Protein AF-A0A8J2HUP8-F1 (afdb_monomer_lite)

InterPro domains:
  IPR000742 EGF-like domain [PF00008] (63-87)
  IPR000742 EGF-like domain [PS50026] (59-96)
  IPR001791 Laminin G domain [PS50025] (1-51)
  IPR013320 Concanavalin A-like lectin/glucanase domain superfamily [SSF49899] (68-167)
  IPR050372 Neurexin-related cell adhesion and synaptic protein [PTHR15036] (16-167)

Foldseek 3Di:
DDDLVCLVVDPPVDPDSDDDDADDDPDDDPNDDDDCAPNDPDHDPSDDPDRCPVCPPDVDQDDDPQQAPQPWDWDRDPRHIFTHCQQGCADDRRRPHHDDDDDDPPDDDDDDDDDDPPPDDQPPDDDDHDDDDDPDQWDWDDKDQQPPDRWIWTWIFHDDPPDGDIDTDGPDPPSDPDDDD

Organism: Cotesia congregata (NCBI:txid51543)

Secondary structure (DSSP, 8-state):
---GGGGGGS-TT----S---S---S-EETTEE--TTTS-SS--TT--SS--SSTTT-S-SS--TTTSSTTPEEEE-SS-EEEE-TTSSEETTTT-EEPP-----SS-------PPTT-----SS---------S-SSEEEEEEE-SSSS-EEEEEEEEETTEEEEEEEE--S--------

Radius of gyration: 23.54 Å; chains: 1; bounding box: 60×49×50 Å

pLDDT: mean 76.74, std 15.62, range [26.94, 93.31]

Structure (mmCIF, N/CA/C/O backbone):
data_AF-A0A8J2HUP8-F1
#
_entry.id   AF-A0A8J2HUP8-F1
#
loop_
_atom_site.group_PDB
_atom_site.id
_atom_site.type_symbol
_atom_site.label_atom_id
_atom_site.label_alt_id
_atom_site.label_comp_id
_atom_site.label_asym_id
_atom_site.label_entity_id
_atom_site.label_seq_id
_atom_site.pdbx_PDB_ins_code
_atom_site.Cartn_x
_atom_site.Cartn_y
_atom_site.Cartn_z
_atom_site.occupancy
_atom_site.B_iso_or_equiv
_atom_site.auth_seq_id
_atom_site.auth_comp_id
_atom_site.auth_asym_id
_atom_site.auth_atom_id
_atom_site.pdbx_PDB_model_num
ATOM 1 N N . GLY A 1 1 ? -28.461 -0.159 7.296 1.00 68.31 1 GLY A N 1
ATOM 2 C CA . GLY A 1 1 ? -27.619 0.490 6.267 1.00 68.31 1 GLY A CA 1
ATOM 3 C C . GLY A 1 1 ? -28.301 0.399 4.916 1.00 68.31 1 GLY A C 1
ATOM 4 O O . GLY A 1 1 ? -29.333 -0.249 4.827 1.00 68.31 1 GLY A O 1
ATOM 5 N N . VAL A 1 2 ? -27.757 1.050 3.888 1.00 80.06 2 VAL A N 1
ATOM 6 C CA . VAL A 1 2 ? -28.256 0.931 2.507 1.00 80.06 2 VAL A CA 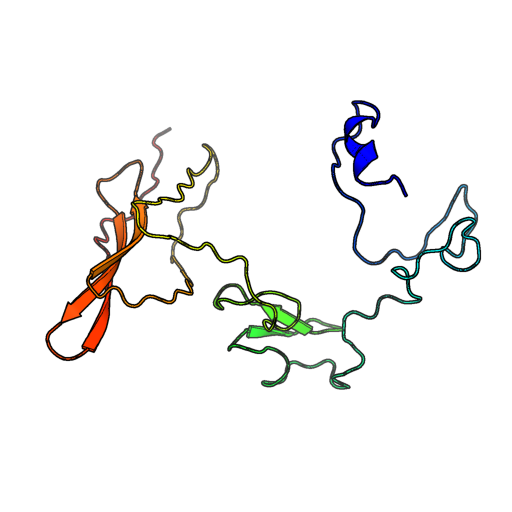1
ATOM 7 C C . VAL A 1 2 ? -27.500 -0.198 1.803 1.00 80.06 2 VAL A C 1
ATOM 9 O O . VAL A 1 2 ? -26.284 -0.301 1.955 1.00 80.06 2 VAL A O 1
ATOM 12 N N . GLU A 1 3 ? -28.215 -1.044 1.061 1.00 82.56 3 GLU A N 1
ATOM 13 C CA . GLU A 1 3 ? -27.630 -2.106 0.231 1.00 82.56 3 GLU A CA 1
ATOM 14 C C . GLU A 1 3 ? -26.683 -1.532 -0.830 1.00 82.56 3 GLU A C 1
ATOM 16 O O . GLU A 1 3 ? -26.939 -0.461 -1.389 1.00 82.56 3 GLU A O 1
ATOM 21 N N . LYS A 1 4 ? -25.610 -2.263 -1.165 1.00 82.75 4 LYS A N 1
ATOM 22 C CA . LYS A 1 4 ? -24.590 -1.788 -2.125 1.00 82.75 4 LYS A CA 1
ATOM 23 C C . LYS A 1 4 ? -25.183 -1.423 -3.489 1.00 82.75 4 LYS A C 1
ATOM 25 O O . LYS A 1 4 ? -24.747 -0.466 -4.124 1.00 82.75 4 LYS A O 1
ATOM 30 N N . THR A 1 5 ? -26.196 -2.165 -3.928 1.00 85.62 5 THR A N 1
ATOM 31 C CA . THR A 1 5 ? -26.908 -1.948 -5.197 1.00 85.62 5 THR A CA 1
ATOM 32 C C . THR A 1 5 ? -27.691 -0.634 -5.236 1.00 85.62 5 THR A C 1
ATOM 34 O O . THR A 1 5 ? -27.993 -0.135 -6.319 1.00 85.62 5 THR A O 1
ATOM 37 N N . SER A 1 6 ? -27.973 -0.037 -4.078 1.00 85.12 6 SER A N 1
ATOM 38 C CA . SER A 1 6 ? -28.778 1.179 -3.946 1.00 85.12 6 SER A CA 1
ATOM 39 C C . SER A 1 6 ? -27.944 2.453 -3.781 1.00 85.12 6 SER A C 1
ATOM 41 O O . SER A 1 6 ? -28.512 3.543 -3.748 1.00 85.12 6 SER A O 1
ATOM 43 N N . PHE A 1 7 ? -26.607 2.370 -3.730 1.00 85.75 7 PHE A N 1
ATOM 44 C CA . PHE A 1 7 ? -25.748 3.558 -3.597 1.00 85.75 7 PHE A CA 1
ATOM 45 C C . PHE A 1 7 ? -25.920 4.561 -4.747 1.00 85.75 7 PHE A C 1
ATOM 47 O O . PHE A 1 7 ? -25.889 5.766 -4.517 1.00 85.75 7 PHE A O 1
ATOM 54 N N . GLY A 1 8 ? -26.206 4.086 -5.964 1.00 83.62 8 GLY A N 1
ATOM 55 C CA . GLY A 1 8 ? -26.493 4.950 -7.116 1.00 83.62 8 GLY A CA 1
ATOM 56 C C . GLY A 1 8 ? -27.823 5.714 -7.034 1.00 83.62 8 GLY A C 1
ATOM 57 O O . GLY A 1 8 ? -28.070 6.589 -7.859 1.00 83.62 8 GLY A O 1
ATOM 58 N N . GLN A 1 9 ? -28.680 5.393 -6.060 1.00 89.06 9 GLN A N 1
ATOM 59 C CA . GLN A 1 9 ? -29.990 6.024 -5.848 1.00 89.06 9 GLN A CA 1
ATOM 60 C C . GLN A 1 9 ? -29.988 6.996 -4.660 1.00 89.06 9 GLN A C 1
ATOM 62 O O . GLN A 1 9 ? -31.026 7.570 -4.327 1.00 89.06 9 GLN A O 1
ATOM 67 N N . LEU A 1 10 ? -28.840 7.179 -4.000 1.00 88.19 10 LEU A N 1
ATOM 68 C CA . LEU A 1 10 ? -28.730 8.098 -2.876 1.00 88.19 10 LEU A CA 1
ATOM 69 C C . LEU A 1 10 ? -28.952 9.553 -3.333 1.00 88.19 10 LEU A C 1
ATOM 71 O O . LEU A 1 10 ? -28.570 9.926 -4.447 1.00 88.19 10 LEU A O 1
ATOM 75 N N . PRO A 1 11 ? -29.558 10.400 -2.480 1.00 91.56 11 PRO A N 1
ATOM 76 C CA . PRO A 1 11 ? -29.671 11.829 -2.737 1.00 91.56 11 PRO A CA 1
ATOM 77 C C . PRO A 1 11 ? -28.337 12.448 -3.168 1.00 91.56 11 PRO A C 1
ATOM 79 O O . PRO A 1 11 ? -27.316 12.230 -2.523 1.00 91.56 11 PRO A O 1
ATOM 82 N N . LYS A 1 12 ? -28.364 13.289 -4.210 1.00 87.94 12 LYS A N 1
ATOM 83 C CA . LYS A 1 12 ? -27.173 13.927 -4.812 1.00 87.94 12 LYS A CA 1
ATOM 84 C C . LYS A 1 12 ? -26.175 14.579 -3.836 1.00 87.94 12 LYS A C 1
ATOM 86 O O . LYS A 1 12 ? -24.994 14.579 -4.166 1.00 87.94 12 LYS A O 1
ATOM 91 N N . PRO A 1 13 ? -26.579 15.148 -2.680 1.00 92.81 13 PRO A N 1
ATOM 92 C CA . PRO A 1 13 ? -25.619 15.684 -1.712 1.00 92.81 13 PRO A CA 1
ATOM 93 C C . PRO A 1 13 ? -24.710 14.622 -1.070 1.00 92.81 13 PRO A C 1
ATOM 95 O O . PRO A 1 13 ? -23.680 14.968 -0.499 1.00 92.81 13 PRO A O 1
ATOM 98 N N . ILE A 1 14 ? -25.086 13.343 -1.126 1.00 88.69 14 ILE A N 1
ATOM 99 C CA . ILE A 1 14 ? -24.323 12.242 -0.540 1.00 88.69 14 ILE A CA 1
ATOM 100 C C . ILE A 1 14 ? -23.286 11.767 -1.557 1.00 88.69 14 ILE A C 1
ATOM 102 O O . ILE A 1 14 ? -23.620 11.227 -2.606 1.00 88.69 14 ILE A O 1
ATOM 106 N N . ILE A 1 15 ? -22.014 11.960 -1.216 1.00 89.25 15 ILE A N 1
ATOM 107 C CA . ILE A 1 15 ? -20.869 11.581 -2.057 1.00 89.25 15 ILE A CA 1
ATOM 108 C C . ILE A 1 15 ? -20.307 10.190 -1.739 1.00 89.25 15 ILE A C 1
ATOM 110 O O . ILE A 1 15 ? -19.531 9.651 -2.525 1.00 89.25 15 ILE A O 1
ATOM 114 N N . SER A 1 16 ? -20.666 9.607 -0.588 1.00 86.81 16 SER A N 1
ATOM 115 C CA . SER A 1 16 ? -20.152 8.292 -0.202 1.00 86.81 16 SER A CA 1
ATOM 116 C C . SER A 1 16 ? -20.752 7.197 -1.078 1.00 86.81 16 SER A C 1
ATOM 118 O O . SER A 1 16 ? -21.971 7.094 -1.203 1.00 86.81 16 SER A O 1
ATOM 120 N N . GLN A 1 17 ? -19.887 6.348 -1.635 1.00 86.50 17 GLN A N 1
ATOM 121 C CA . GLN A 1 17 ? -20.272 5.159 -2.405 1.00 86.50 17 GLN A CA 1
ATOM 122 C C . GLN A 1 17 ? -19.941 3.846 -1.681 1.00 86.50 17 GLN A C 1
ATOM 124 O O . GLN A 1 17 ? -19.909 2.778 -2.288 1.00 86.50 17 GLN A O 1
ATOM 129 N N . HIS A 1 18 ? -19.654 3.916 -0.383 1.00 85.25 18 HIS A N 1
ATOM 130 C CA . HIS A 1 18 ? -19.362 2.760 0.455 1.00 85.25 18 HIS A CA 1
ATOM 131 C C . HIS A 1 18 ? -19.947 2.943 1.859 1.00 85.25 18 HIS A C 1
ATOM 133 O O . HIS A 1 18 ? -20.208 4.060 2.314 1.00 85.25 18 HIS A O 1
ATOM 139 N N . GLY A 1 19 ? -20.184 1.818 2.539 1.00 84.56 19 GLY A N 1
ATOM 140 C CA . GLY A 1 19 ? -20.577 1.809 3.946 1.00 84.56 19 GLY A CA 1
ATOM 141 C C . GLY A 1 19 ? -19.406 2.161 4.865 1.00 84.56 19 GLY A C 1
ATOM 142 O O . GLY A 1 19 ? -18.247 2.082 4.466 1.00 84.56 19 GLY A O 1
ATOM 143 N N . PHE A 1 20 ? -19.717 2.536 6.103 1.00 87.19 20 PHE A N 1
ATOM 144 C CA . PHE A 1 20 ? -18.714 2.730 7.147 1.00 87.19 20 PHE A CA 1
ATOM 145 C C . PHE A 1 20 ? -18.166 1.378 7.621 1.00 87.19 20 PHE A C 1
ATOM 147 O O . PHE A 1 20 ? -18.938 0.449 7.858 1.00 87.19 20 PHE A O 1
ATOM 154 N N . GLN A 1 21 ? -16.848 1.292 7.788 1.00 87.25 21 GLN A N 1
ATOM 155 C CA . GLN A 1 21 ? -16.165 0.175 8.435 1.00 87.25 21 GLN A CA 1
ATOM 156 C C . GLN A 1 21 ? -15.209 0.749 9.479 1.00 87.25 21 GLN A C 1
ATOM 158 O O . GLN A 1 21 ? -14.328 1.540 9.148 1.00 87.25 21 GLN A O 1
ATOM 163 N N . GLY A 1 22 ? -15.401 0.362 10.734 1.00 84.56 22 GLY A N 1
ATOM 164 C CA . GLY A 1 22 ? -14.644 0.875 11.868 1.00 84.56 22 GLY A CA 1
ATOM 165 C C . GLY A 1 22 ? -15.457 0.775 13.151 1.00 84.56 22 GLY A C 1
ATOM 166 O O . GLY A 1 22 ? -16.502 0.126 13.185 1.00 84.56 22 GLY A O 1
ATOM 167 N N . CYS A 1 23 ? -14.992 1.451 14.194 1.00 87.25 23 CYS A N 1
ATOM 168 C CA . CYS A 1 23 ? -15.656 1.465 15.490 1.00 87.25 23 CYS A CA 1
ATOM 169 C C . CYS A 1 23 ? -16.406 2.776 15.715 1.00 87.25 23 CYS A C 1
ATOM 171 O O . CYS A 1 23 ? -15.902 3.857 15.408 1.00 87.25 23 CYS A O 1
ATOM 173 N N . LEU A 1 24 ? -17.597 2.674 16.300 1.00 89.25 24 LEU A N 1
ATOM 174 C CA . LEU A 1 24 ? -18.356 3.805 16.822 1.00 89.25 24 LEU A CA 1
ATOM 175 C C . LEU A 1 24 ? -18.431 3.674 18.344 1.00 89.25 24 LEU A C 1
ATOM 177 O O . LEU A 1 24 ? -18.583 2.574 18.869 1.00 89.25 24 LEU A O 1
ATOM 181 N N . ALA A 1 25 ? -18.327 4.797 19.045 1.00 89.44 25 ALA A N 1
ATOM 182 C CA . ALA A 1 25 ? -18.450 4.872 20.495 1.00 89.44 25 ALA A CA 1
ATOM 183 C C . ALA A 1 25 ? -19.215 6.141 20.879 1.00 89.44 25 ALA A C 1
ATOM 185 O O . ALA A 1 25 ? -19.270 7.088 20.093 1.00 89.44 25 ALA A O 1
ATOM 186 N N . SER A 1 26 ? -19.794 6.152 22.083 1.00 87.69 26 SER A N 1
ATOM 187 C CA . SER A 1 26 ? -20.532 7.303 22.629 1.00 87.69 26 SER A CA 1
ATOM 188 C C . SER A 1 26 ? -21.614 7.828 21.679 1.00 87.69 26 SER A C 1
ATOM 190 O O . SER A 1 26 ? -21.711 9.025 21.421 1.00 87.69 26 SER A O 1
ATOM 192 N N . PHE A 1 27 ? -22.393 6.912 21.100 1.00 88.31 27 PHE A N 1
ATOM 193 C CA . PHE A 1 27 ? -23.415 7.253 20.122 1.00 88.31 27 PHE A CA 1
ATOM 194 C C . PHE A 1 27 ? -24.693 7.736 20.815 1.00 88.31 27 PHE A C 1
ATOM 196 O O . PHE A 1 27 ? -25.280 7.027 21.635 1.00 88.31 27 PHE A O 1
ATOM 203 N N . GLU A 1 28 ? -25.124 8.946 20.463 1.00 93.06 28 GLU A N 1
ATOM 204 C CA . GLU A 1 28 ? -26.345 9.562 20.973 1.00 93.06 28 GLU A CA 1
ATOM 205 C C . GLU A 1 28 ? -27.254 9.977 19.815 1.00 93.06 28 GLU A C 1
ATOM 207 O O . GLU A 1 28 ? -26.830 10.644 18.868 1.00 93.06 28 GLU A O 1
ATOM 212 N N . LEU A 1 29 ? -28.532 9.616 19.911 1.00 91.44 29 LEU A N 1
ATOM 213 C CA . LEU A 1 29 ? -29.574 10.034 18.979 1.00 91.44 29 LEU A CA 1
ATOM 214 C C . LEU A 1 29 ? -30.590 10.884 19.728 1.00 91.44 29 LEU A C 1
ATOM 216 O O . LEU A 1 29 ? -31.253 10.417 20.648 1.00 91.44 29 LEU A O 1
ATOM 220 N N . SER A 1 30 ? -30.720 12.148 19.322 1.00 92.62 30 SER A N 1
ATOM 221 C CA . SER A 1 30 ? -31.632 13.113 19.959 1.00 92.62 30 SER A CA 1
ATOM 222 C C . SER A 1 30 ? -31.416 13.255 21.477 1.00 92.62 30 SER A C 1
ATOM 224 O O . SER A 1 30 ? -32.366 13.483 22.220 1.00 92.62 30 SER A O 1
ATOM 226 N N . GLY A 1 31 ? -30.168 13.111 21.938 1.00 92.94 31 GLY A N 1
ATOM 227 C CA . GLY A 1 31 ? -29.793 13.199 23.355 1.00 92.94 31 GLY A CA 1
ATOM 228 C C . GLY A 1 31 ? -30.033 11.925 24.171 1.00 92.94 31 GLY A C 1
ATOM 229 O O . GLY A 1 31 ? -29.850 11.943 25.385 1.00 92.94 31 GLY A O 1
ATOM 230 N N . GLN A 1 32 ? -30.437 10.824 23.534 1.00 93.31 32 GLN A N 1
ATOM 231 C CA . GLN A 1 32 ? -30.537 9.515 24.171 1.00 93.31 32 GLN A CA 1
ATOM 232 C C . GLN A 1 32 ? -29.357 8.634 23.752 1.00 93.31 32 GLN A C 1
ATOM 234 O O . GLN A 1 32 ? -29.052 8.525 22.563 1.00 93.31 32 GLN A O 1
ATOM 239 N N . SER A 1 33 ? -28.718 7.982 24.726 1.00 90.81 33 SER A N 1
ATOM 240 C CA . SER A 1 33 ? -27.737 6.929 24.453 1.00 90.81 33 SER A CA 1
ATOM 241 C C . SER A 1 33 ? -28.464 5.682 23.946 1.00 90.81 33 SER A C 1
ATOM 243 O O . SER A 1 33 ? -29.421 5.232 24.578 1.00 90.81 33 SER A O 1
ATOM 245 N N . VAL A 1 34 ? -28.033 5.175 22.790 1.00 90.12 34 VAL A N 1
ATOM 246 C CA . VAL A 1 34 ? -28.635 4.023 22.102 1.00 90.12 34 VAL A CA 1
ATOM 247 C C . VAL A 1 34 ? -27.585 2.927 21.977 1.00 90.12 34 VAL A C 1
ATOM 249 O O . VAL A 1 34 ? -26.448 3.199 21.577 1.00 90.12 34 VAL A O 1
ATOM 252 N N . ASP A 1 35 ? -27.964 1.691 22.282 1.00 88.25 35 ASP A N 1
ATOM 253 C CA . ASP A 1 35 ? -27.116 0.524 22.072 1.00 88.25 35 ASP A CA 1
ATOM 254 C C . ASP A 1 35 ? -27.298 0.022 20.633 1.00 88.25 35 ASP A C 1
ATOM 256 O O . ASP A 1 35 ? -28.325 -0.540 20.256 1.00 88.25 35 ASP A O 1
ATOM 260 N N . LEU A 1 36 ? -26.270 0.225 19.805 1.00 87.62 36 LEU A N 1
ATOM 261 C CA . LEU A 1 36 ? -26.290 -0.101 18.376 1.00 87.62 36 LEU A CA 1
ATOM 262 C C . LEU A 1 36 ? -26.478 -1.596 18.065 1.00 87.62 36 LEU A C 1
ATOM 264 O O . LEU A 1 36 ? -26.697 -1.935 16.900 1.00 87.62 36 LEU A O 1
ATOM 268 N N . ILE A 1 37 ? -26.363 -2.481 19.057 1.00 88.62 37 ILE A N 1
ATOM 269 C CA . ILE A 1 37 ? -26.494 -3.931 18.891 1.00 88.62 37 ILE A CA 1
ATOM 270 C C . ILE A 1 37 ? -27.852 -4.393 19.402 1.00 88.62 37 ILE A C 1
ATOM 272 O O . ILE A 1 37 ? -28.545 -5.128 18.698 1.00 88.62 37 ILE A O 1
ATOM 276 N N . THR A 1 38 ? -28.240 -3.966 20.604 1.00 89.62 38 THR A N 1
ATOM 277 C CA . THR A 1 38 ? -29.484 -4.440 21.228 1.00 89.62 38 THR A CA 1
ATOM 278 C C . THR A 1 38 ? -30.718 -3.673 20.756 1.00 89.62 38 THR A C 1
ATOM 280 O O . THR A 1 38 ? -31.771 -4.288 20.585 1.00 89.62 38 THR A O 1
ATOM 283 N N . ASP A 1 39 ? -30.589 -2.381 20.441 1.00 90.31 39 ASP A N 1
ATOM 284 C CA . ASP A 1 39 ? -31.707 -1.549 19.973 1.00 90.31 39 ASP A CA 1
ATOM 285 C C . ASP A 1 39 ? -31.910 -1.620 18.443 1.00 90.31 39 ASP A C 1
ATOM 287 O O . ASP A 1 39 ? -32.816 -0.993 17.883 1.00 90.31 39 ASP A O 1
ATOM 291 N N . ALA A 1 40 ? -31.071 -2.375 17.725 1.00 88.88 40 ALA A N 1
ATOM 292 C CA . ALA A 1 40 ? -31.141 -2.486 16.273 1.00 88.88 40 ALA A CA 1
ATOM 293 C C . ALA A 1 40 ? -32.355 -3.311 15.808 1.00 88.88 40 ALA A C 1
ATOM 295 O O . ALA A 1 40 ? -32.471 -4.502 16.081 1.00 88.88 40 ALA A O 1
ATOM 296 N N . ILE A 1 41 ? -33.219 -2.697 14.990 1.00 90.75 41 ILE A N 1
ATOM 297 C CA . ILE A 1 41 ? -34.368 -3.378 14.358 1.00 90.75 41 ILE A CA 1
ATOM 298 C C . ILE A 1 41 ? -33.905 -4.465 13.374 1.00 90.75 41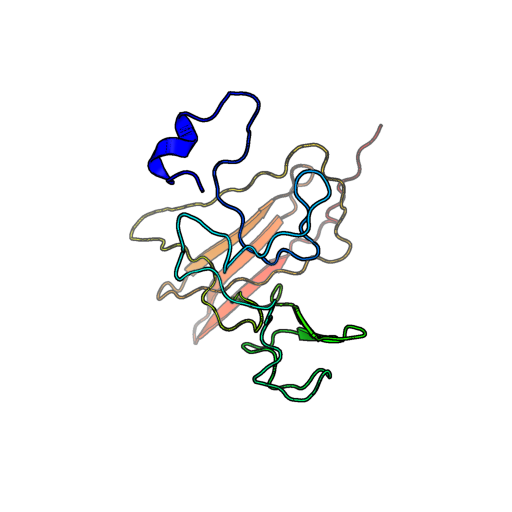 ILE A C 1
ATOM 300 O O . ILE A 1 41 ? -34.538 -5.510 13.241 1.00 90.75 41 ILE A O 1
ATOM 304 N N . VAL A 1 42 ? -32.804 -4.208 12.663 1.00 87.44 42 VAL A N 1
ATOM 305 C CA . VAL A 1 42 ? -32.173 -5.159 11.742 1.00 87.44 42 VAL A CA 1
ATOM 306 C C . VAL A 1 42 ? -30.741 -5.360 12.201 1.00 87.44 42 VAL A C 1
ATOM 308 O O . VAL A 1 42 ? -29.909 -4.461 12.069 1.00 87.44 42 VAL A O 1
ATOM 311 N N . THR A 1 43 ? -30.468 -6.538 12.749 1.00 84.81 43 THR A N 1
ATOM 312 C CA . THR A 1 43 ? -29.138 -6.918 13.218 1.00 84.81 43 THR A CA 1
ATOM 313 C C . THR A 1 43 ? -28.259 -7.366 12.052 1.00 84.81 43 THR A C 1
ATOM 315 O O . THR A 1 43 ? -28.737 -7.816 11.009 1.00 84.81 43 THR A O 1
ATOM 318 N N . SER A 1 44 ? -26.948 -7.219 12.216 1.00 83.31 44 SER A N 1
ATOM 319 C CA . SER A 1 44 ? -25.946 -7.669 11.252 1.00 83.31 44 SER A CA 1
ATOM 320 C C . SER A 1 44 ? -24.906 -8.495 11.986 1.00 83.31 44 SER A C 1
ATOM 322 O O . SER A 1 44 ? -24.393 -8.056 13.011 1.00 83.31 44 SER A O 1
ATOM 324 N N . SER A 1 45 ? -24.547 -9.655 11.439 1.00 84.50 45 SER A N 1
ATOM 325 C CA . SER A 1 45 ? -23.472 -10.495 11.983 1.00 84.50 45 SER A CA 1
ATOM 326 C C . SER A 1 45 ? -22.079 -9.875 11.832 1.00 84.50 45 SER A C 1
ATOM 328 O O . SER A 1 45 ? -21.110 -10.447 12.305 1.00 84.50 45 SER A O 1
ATOM 330 N N . LEU A 1 46 ? -21.965 -8.744 11.128 1.00 83.81 46 LEU A N 1
ATOM 331 C CA . LEU A 1 46 ? -20.716 -8.002 10.935 1.00 83.81 46 LEU A CA 1
ATOM 332 C C . LEU A 1 46 ? -20.510 -6.899 11.987 1.00 83.81 46 LEU A C 1
ATOM 334 O O . LEU A 1 46 ? -19.553 -6.136 11.880 1.00 83.81 46 LEU A O 1
ATOM 338 N N . VAL A 1 47 ? -21.431 -6.755 12.945 1.00 87.19 47 VAL A N 1
ATOM 339 C CA . VAL A 1 47 ? -21.346 -5.775 14.034 1.00 87.19 47 VAL A CA 1
ATOM 340 C C . VAL A 1 47 ? -21.156 -6.532 15.339 1.00 87.19 47 VAL A C 1
ATOM 342 O O . VAL A 1 47 ? -21.988 -7.358 15.706 1.00 87.19 47 VAL A O 1
ATOM 345 N N . GLU A 1 48 ? -20.072 -6.228 16.043 1.00 86.25 48 GLU A N 1
ATOM 346 C CA . GLU A 1 48 ? -19.712 -6.873 17.304 1.00 86.25 48 GLU A CA 1
ATOM 347 C C . GLU A 1 48 ? -19.564 -5.834 18.420 1.00 86.25 48 GLU A C 1
ATOM 349 O O . GLU A 1 48 ? -19.294 -4.657 18.172 1.00 86.25 48 GLU A O 1
ATOM 354 N N . THR A 1 49 ? -19.777 -6.264 19.667 1.00 85.00 49 THR A N 1
ATOM 355 C CA . THR A 1 49 ? -19.552 -5.420 20.845 1.00 85.00 49 THR A CA 1
ATOM 356 C C . THR A 1 49 ? -18.070 -5.115 20.990 1.00 85.00 49 THR A C 1
ATOM 358 O O . THR A 1 49 ? -17.255 -6.032 20.962 1.00 85.00 49 THR A O 1
ATOM 361 N N . GLY A 1 50 ? -17.740 -3.858 21.278 1.00 78.81 50 GLY A N 1
ATOM 362 C CA . GLY A 1 50 ? -16.367 -3.427 21.519 1.00 78.81 50 GLY A CA 1
ATOM 363 C C . GLY A 1 50 ? -15.620 -3.044 20.244 1.00 78.81 50 GLY A C 1
ATOM 364 O O . GLY A 1 50 ? -16.033 -3.331 19.127 1.00 78.81 50 GLY A O 1
ATOM 365 N N . CYS A 1 51 ? -14.500 -2.352 20.430 1.00 77.19 51 CYS A N 1
ATOM 366 C CA . CYS A 1 51 ? -13.554 -2.052 19.364 1.00 77.19 51 CYS A CA 1
ATOM 367 C C . CYS A 1 51 ? -12.302 -2.891 19.601 1.00 77.19 51 CYS A C 1
ATOM 369 O O . CYS A 1 51 ? -11.294 -2.401 20.109 1.00 77.19 51 CYS A O 1
ATOM 371 N N . PHE A 1 52 ? -12.406 -4.192 19.337 1.00 62.97 52 PHE A N 1
ATOM 372 C CA . PHE A 1 52 ? -11.278 -5.102 19.484 1.00 62.97 52 PHE A CA 1
ATOM 373 C C . PHE A 1 52 ? -10.383 -4.991 18.254 1.00 62.97 52 PHE A C 1
ATOM 375 O O . PHE A 1 52 ? -10.414 -5.818 17.347 1.00 62.97 52 PHE A O 1
ATOM 382 N N . GLU A 1 53 ? -9.562 -3.951 18.215 1.00 56.94 53 GLU A N 1
ATOM 383 C CA . GLU A 1 53 ? -8.436 -3.907 17.293 1.00 56.94 53 GLU A CA 1
ATOM 384 C C . GLU A 1 53 ? -7.348 -4.843 17.839 1.00 56.94 53 GLU A C 1
ATOM 386 O O . GLU A 1 53 ? -6.481 -4.412 18.583 1.00 56.94 53 GLU A O 1
ATOM 391 N N . TYR A 1 54 ? -7.449 -6.151 17.564 1.00 52.88 54 TYR A N 1
ATOM 392 C CA . TYR A 1 54 ? -6.392 -7.160 17.786 1.00 52.88 54 TYR A CA 1
ATOM 393 C C . TYR A 1 54 ? -5.704 -7.204 19.182 1.00 52.88 54 TYR A C 1
ATOM 395 O O . TYR A 1 54 ? -4.702 -7.900 19.345 1.00 52.88 54 TYR A O 1
ATOM 403 N N . ASP A 1 55 ? -6.250 -6.553 20.218 1.00 49.41 55 ASP A N 1
ATOM 404 C CA . ASP A 1 55 ? -5.657 -6.453 21.570 1.00 49.41 55 ASP A CA 1
ATOM 405 C C . ASP A 1 55 ? -5.735 -7.777 22.362 1.00 49.41 55 ASP A C 1
ATOM 407 O O . ASP A 1 55 ? -5.270 -7.894 23.492 1.00 49.41 55 ASP A O 1
ATOM 411 N N . SER A 1 56 ? -6.338 -8.819 21.784 1.00 45.78 56 SER A N 1
ATOM 412 C CA . SER A 1 56 ? -6.584 -10.089 22.478 1.00 45.78 56 SER A CA 1
ATOM 413 C C . SER A 1 56 ? -5.539 -11.175 22.216 1.00 45.78 56 SER A C 1
ATOM 415 O O . SER A 1 56 ? -5.563 -12.186 22.915 1.00 45.78 56 SER A O 1
ATOM 417 N N . LEU A 1 57 ? -4.616 -11.004 21.255 1.00 48.38 57 LEU A N 1
ATOM 418 C CA . LEU A 1 57 ? -3.606 -12.039 20.957 1.00 48.38 57 LEU A CA 1
ATOM 419 C C . LEU A 1 57 ? -2.202 -11.720 21.493 1.00 48.38 5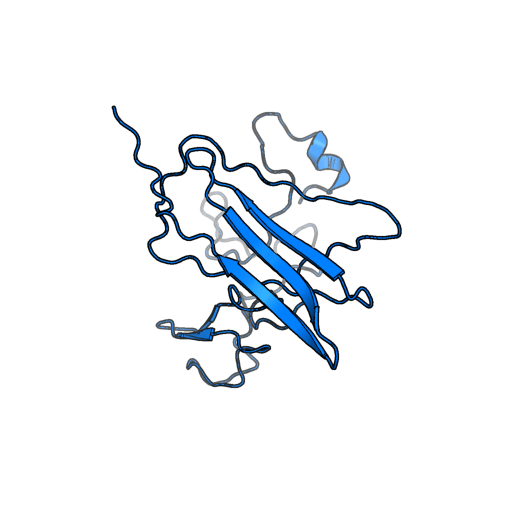7 LEU A C 1
ATOM 421 O O . LEU A 1 57 ? -1.405 -12.632 21.690 1.00 48.38 57 LEU A O 1
ATOM 425 N N . HIS A 1 58 ? -1.901 -10.456 21.796 1.00 50.38 58 HIS A N 1
ATOM 426 C CA . HIS A 1 58 ? -0.641 -10.057 22.420 1.00 50.38 58 HIS A CA 1
ATOM 427 C C . HIS A 1 58 ? -0.932 -9.285 23.705 1.00 50.38 58 HIS A C 1
ATOM 429 O O . HIS A 1 58 ? -1.056 -8.069 23.701 1.00 50.38 58 HIS A O 1
ATOM 435 N N . SER A 1 59 ? -0.958 -9.999 24.836 1.00 51.97 59 SER A N 1
ATOM 436 C CA . SER A 1 59 ? -1.076 -9.462 26.209 1.00 51.97 59 SER A CA 1
ATOM 437 C C . SER A 1 59 ? -0.000 -8.415 26.584 1.00 51.97 59 SER A C 1
ATOM 439 O O . SER A 1 59 ? 0.075 -7.964 27.730 1.00 51.97 59 SER A O 1
ATOM 441 N N . THR A 1 60 ? 0.861 -8.024 25.647 1.00 57.38 60 THR A N 1
ATOM 442 C CA . THR A 1 60 ? 1.854 -6.973 25.787 1.00 57.38 60 THR A CA 1
ATOM 443 C C . THR A 1 60 ? 1.444 -5.777 24.935 1.00 57.38 60 THR A C 1
ATOM 445 O O . THR A 1 60 ? 1.606 -5.794 23.719 1.00 57.38 60 THR A O 1
ATOM 448 N N . ARG A 1 61 ? 1.045 -4.673 25.579 1.00 66.56 61 ARG A N 1
ATOM 449 C CA . ARG A 1 61 ? 0.840 -3.348 24.947 1.00 66.56 61 ARG A CA 1
ATOM 450 C C . ARG A 1 61 ? 2.122 -2.732 24.357 1.00 66.56 61 ARG A C 1
ATOM 452 O O . ARG A 1 61 ? 2.195 -1.528 24.127 1.00 66.56 61 ARG A O 1
ATOM 459 N N . LYS A 1 62 ? 3.182 -3.527 24.196 1.00 79.00 62 LYS A N 1
ATOM 460 C CA . LYS A 1 62 ? 4.505 -3.098 23.757 1.00 79.00 62 LYS A CA 1
ATOM 461 C C . LYS A 1 62 ? 4.876 -3.774 22.454 1.00 79.00 62 LYS A C 1
ATOM 463 O O . LYS A 1 62 ? 4.602 -4.956 22.276 1.00 79.00 62 LYS A O 1
ATOM 468 N N . CYS A 1 63 ? 5.571 -3.038 21.598 1.00 84.38 63 CYS A N 1
ATOM 469 C CA . CYS A 1 63 ? 6.148 -3.598 20.390 1.00 84.38 63 CYS A CA 1
ATOM 470 C C . CYS A 1 63 ? 7.082 -4.773 20.694 1.00 84.38 63 CYS A C 1
ATOM 472 O O . CYS A 1 63 ? 8.021 -4.654 21.484 1.00 84.38 63 CYS A O 1
ATOM 474 N N . HIS A 1 64 ? 6.843 -5.883 20.005 1.00 82.06 64 HIS A N 1
ATOM 475 C CA . HIS A 1 64 ? 7.681 -7.070 19.993 1.00 82.06 64 HIS A CA 1
ATOM 476 C C . HIS A 1 64 ? 7.924 -7.493 18.542 1.00 82.06 64 HIS A C 1
ATOM 478 O O . HIS A 1 64 ? 7.161 -7.132 17.646 1.00 82.06 64 HIS A O 1
ATOM 484 N N . HIS A 1 65 ? 9.001 -8.238 18.300 1.00 76.88 65 HIS A N 1
ATOM 485 C CA . HIS A 1 65 ? 9.443 -8.579 16.946 1.00 76.88 65 HIS A CA 1
ATOM 486 C C . HIS A 1 65 ? 8.464 -9.487 16.181 1.00 76.88 65 HIS A C 1
ATOM 488 O O . HIS A 1 65 ? 8.515 -9.529 14.959 1.00 76.88 65 HIS A O 1
ATOM 494 N N . GLU A 1 66 ? 7.566 -10.176 16.885 1.00 80.12 66 GLU A N 1
ATOM 495 C CA . GLU A 1 66 ? 6.594 -11.120 16.312 1.00 80.12 66 GLU A CA 1
ATOM 496 C C . GLU A 1 66 ? 5.237 -10.477 15.982 1.00 80.12 66 GLU A C 1
ATOM 498 O O . GLU A 1 66 ? 4.393 -11.110 15.358 1.00 80.12 66 GLU A O 1
ATOM 503 N N . ILE A 1 67 ? 5.014 -9.217 16.380 1.00 86.06 67 ILE A N 1
ATOM 504 C CA . ILE A 1 67 ? 3.726 -8.534 16.185 1.00 86.06 67 ILE A CA 1
ATOM 505 C C . ILE A 1 67 ? 3.495 -8.179 14.710 1.00 86.06 67 ILE A C 1
ATOM 507 O O . ILE A 1 67 ? 2.389 -8.336 14.195 1.00 86.06 67 ILE A O 1
ATOM 511 N N . CYS A 1 68 ? 4.537 -7.697 14.029 1.00 89.31 68 CYS A N 1
ATOM 512 C CA . CYS A 1 68 ? 4.469 -7.310 12.625 1.00 89.31 68 CYS A CA 1
ATOM 513 C C . CYS A 1 68 ? 5.174 -8.360 11.766 1.00 89.31 68 CYS A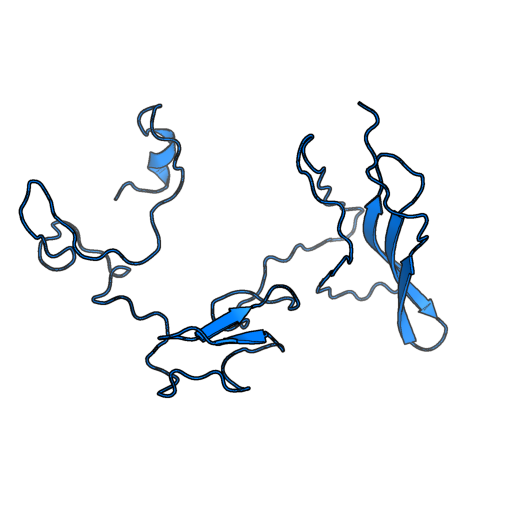 C 1
ATOM 515 O O . CYS A 1 68 ? 6.377 -8.587 11.896 1.00 89.31 68 CYS A O 1
ATOM 517 N N . SER A 1 69 ? 4.420 -8.985 10.868 1.00 91.38 69 SER A N 1
ATOM 518 C CA . SER A 1 69 ? 4.930 -9.970 9.916 1.00 91.38 69 SER A CA 1
ATOM 519 C C . SER A 1 69 ? 5.689 -9.300 8.768 1.00 91.38 69 SER A C 1
ATOM 521 O O . SER A 1 69 ? 5.710 -8.077 8.640 1.00 91.38 69 SER A O 1
ATOM 523 N N . ASN A 1 70 ? 6.351 -10.104 7.931 1.00 88.81 70 ASN A N 1
ATOM 524 C CA . ASN A 1 70 ? 6.985 -9.660 6.681 1.00 88.81 70 ASN A CA 1
ATOM 525 C C . ASN A 1 70 ? 7.936 -8.456 6.823 1.00 88.81 70 ASN A C 1
ATOM 527 O O . ASN A 1 70 ? 8.083 -7.653 5.905 1.00 88.81 70 ASN A O 1
ATOM 531 N N . ARG A 1 71 ? 8.620 -8.365 7.975 1.00 90.12 71 ARG A N 1
ATOM 532 C CA . ARG A 1 71 ? 9.538 -7.268 8.338 1.00 90.12 71 ARG A CA 1
ATOM 533 C C . ARG A 1 71 ? 8.858 -5.896 8.440 1.00 90.12 71 ARG A C 1
ATOM 535 O O . ARG A 1 71 ? 9.541 -4.876 8.353 1.00 90.12 71 ARG A O 1
ATOM 542 N N . GLY A 1 72 ? 7.544 -5.873 8.662 1.00 90.06 72 GLY A N 1
ATOM 543 C CA . GLY A 1 72 ? 6.813 -4.664 9.020 1.00 90.06 72 GLY A CA 1
ATOM 544 C C . GLY A 1 72 ? 7.383 -4.030 10.286 1.00 90.06 72 GLY A C 1
ATOM 545 O O . GLY A 1 72 ? 7.865 -4.716 11.196 1.00 90.06 72 GLY A O 1
ATOM 546 N N . ARG A 1 73 ? 7.358 -2.700 10.354 1.00 92.00 73 ARG A N 1
ATOM 547 C CA . ARG A 1 73 ? 7.925 -1.971 11.487 1.00 92.00 73 ARG A CA 1
ATOM 548 C C . ARG A 1 73 ? 6.867 -1.799 12.566 1.00 92.00 73 ARG A C 1
ATOM 550 O O . ARG A 1 73 ? 5.888 -1.090 12.368 1.00 92.00 73 ARG A O 1
ATOM 557 N N . CYS A 1 74 ? 7.105 -2.368 13.744 1.00 91.44 74 CYS A N 1
ATOM 558 C CA . CYS A 1 74 ? 6.260 -2.077 14.895 1.00 91.44 74 CYS A CA 1
ATOM 559 C C . CYS A 1 74 ? 6.528 -0.660 15.419 1.00 91.44 74 CYS A C 1
ATOM 561 O O . CYS A 1 74 ? 7.665 -0.298 15.740 1.00 91.44 74 CYS A O 1
ATOM 563 N N . ILE A 1 75 ? 5.470 0.139 15.518 1.00 90.69 75 ILE A N 1
ATOM 564 C CA . ILE A 1 75 ? 5.479 1.498 16.047 1.00 90.69 75 ILE A CA 1
ATOM 565 C C . ILE A 1 75 ? 4.724 1.509 17.373 1.00 90.69 75 ILE A C 1
ATOM 567 O O . ILE A 1 75 ? 3.521 1.258 17.431 1.00 90.69 75 ILE A O 1
ATOM 571 N N . GLN A 1 76 ? 5.434 1.857 18.445 1.00 88.31 76 GLN A N 1
ATOM 572 C CA . GLN A 1 76 ? 4.836 2.005 19.766 1.00 88.31 76 GLN A CA 1
ATOM 573 C C . GLN A 1 76 ? 3.933 3.248 19.820 1.00 88.31 76 GLN A C 1
ATOM 575 O O . GLN A 1 76 ? 4.360 4.353 19.467 1.00 88.31 76 GLN A O 1
ATOM 580 N N . ARG A 1 77 ? 2.707 3.083 20.321 1.00 84.31 77 ARG A N 1
ATOM 581 C CA . ARG A 1 77 ? 1.802 4.170 20.729 1.00 84.31 77 ARG A CA 1
ATOM 582 C C . ARG A 1 77 ? 1.647 4.174 22.259 1.00 84.31 77 ARG A C 1
ATOM 584 O O . ARG A 1 77 ? 2.055 3.203 22.896 1.00 84.31 77 ARG A O 1
ATOM 591 N N . PRO A 1 78 ? 1.114 5.252 22.865 1.00 76.75 78 PRO A N 1
ATOM 592 C CA . PRO A 1 78 ? 0.959 5.332 24.320 1.00 76.75 78 PRO A CA 1
ATOM 593 C C . PRO A 1 78 ? 0.166 4.162 24.920 1.00 76.75 78 PRO A C 1
ATOM 595 O O . PRO A 1 78 ? 0.613 3.583 25.905 1.00 76.75 78 PRO A O 1
ATOM 598 N N . ASP A 1 79 ? -0.925 3.757 24.262 1.00 73.31 79 ASP A N 1
ATOM 599 C CA . ASP A 1 79 ? -1.844 2.726 24.770 1.00 73.31 79 ASP A CA 1
ATOM 600 C C . ASP A 1 79 ? -1.969 1.495 23.854 1.00 73.31 79 ASP A C 1
ATOM 602 O O . ASP A 1 79 ? -2.737 0.584 24.144 1.00 73.31 79 ASP A O 1
ATOM 606 N N . THR A 1 80 ? -1.220 1.450 22.748 1.00 75.25 80 THR A N 1
ATOM 607 C CA . THR A 1 80 ? -1.304 0.381 21.738 1.00 75.25 80 THR A CA 1
ATOM 608 C C . THR A 1 80 ? -0.010 0.279 20.916 1.00 75.25 80 THR A C 1
ATOM 610 O O . THR A 1 80 ? 0.972 0.984 21.171 1.00 75.25 80 THR A O 1
ATOM 613 N N . PHE A 1 81 ? 0.007 -0.579 19.905 1.00 82.94 81 PHE A N 1
ATOM 614 C CA . PHE A 1 81 ? 1.012 -0.621 18.852 1.00 82.94 81 PHE A CA 1
ATOM 615 C C . PHE A 1 81 ? 0.338 -0.502 17.482 1.00 82.94 81 PHE A C 1
ATOM 617 O O . PHE A 1 81 ? -0.869 -0.662 17.344 1.00 82.94 81 PHE A O 1
ATOM 624 N N . MET A 1 82 ? 1.131 -0.224 16.455 1.00 86.88 82 MET A N 1
ATOM 625 C CA . MET A 1 82 ? 0.681 -0.260 15.067 1.00 86.88 82 MET A CA 1
ATOM 626 C C . MET A 1 82 ? 1.812 -0.792 14.196 1.00 86.88 82 MET A C 1
ATOM 628 O O . MET A 1 82 ? 2.974 -0.469 14.449 1.00 86.88 82 MET A O 1
ATOM 632 N N . CYS A 1 83 ? 1.491 -1.581 13.176 1.00 88.25 83 CYS A N 1
ATOM 633 C CA . CYS A 1 83 ? 2.473 -1.993 12.183 1.00 88.25 83 CYS A CA 1
ATOM 634 C C . CYS A 1 83 ? 2.481 -1.020 11.004 1.00 88.25 83 CYS A C 1
ATOM 636 O O . CYS A 1 83 ? 1.448 -0.740 10.404 1.00 88.25 83 CYS A O 1
ATOM 638 N N . ASP A 1 84 ? 3.663 -0.508 10.684 1.00 89.06 84 ASP A N 1
ATOM 639 C CA . ASP A 1 84 ? 3.945 0.192 9.437 1.00 89.06 84 ASP A CA 1
ATOM 640 C C . ASP A 1 84 ? 4.392 -0.841 8.394 1.00 89.06 84 ASP A C 1
ATOM 642 O O . ASP A 1 84 ? 5.434 -1.494 8.540 1.00 89.06 84 ASP A O 1
ATOM 646 N N . CYS A 1 85 ? 3.540 -1.014 7.382 1.00 87.50 85 CYS A N 1
ATOM 647 C CA . CYS A 1 85 ? 3.703 -1.984 6.306 1.00 87.50 85 CYS A CA 1
ATOM 648 C C . CYS A 1 85 ? 4.205 -1.344 5.001 1.00 87.50 85 CYS A C 1
ATOM 650 O O . CYS A 1 85 ? 4.325 -2.065 4.012 1.00 87.50 85 CYS A O 1
ATOM 652 N N . ASP A 1 86 ? 4.518 -0.040 4.973 1.00 85.94 86 ASP A N 1
ATOM 653 C CA . ASP A 1 86 ? 4.796 0.712 3.734 1.00 85.94 86 ASP A CA 1
ATOM 654 C C . ASP A 1 86 ? 6.022 0.176 2.980 1.00 85.94 86 ASP A C 1
ATOM 656 O O . ASP A 1 86 ? 6.062 0.160 1.752 1.00 85.94 86 ASP A O 1
ATOM 660 N N . MET A 1 87 ? 7.020 -0.313 3.721 1.00 87.94 87 MET A N 1
ATOM 661 C CA . MET A 1 87 ? 8.221 -0.948 3.162 1.00 87.94 87 MET A CA 1
ATOM 662 C C . MET A 1 87 ? 8.106 -2.474 3.058 1.00 87.94 87 MET A C 1
ATOM 664 O O . MET A 1 87 ? 9.112 -3.177 2.935 1.00 87.94 87 MET A O 1
ATOM 668 N N . THR A 1 88 ? 6.880 -2.991 3.107 1.00 84.44 88 THR A N 1
ATOM 669 C CA . THR A 1 88 ? 6.552 -4.398 2.876 1.00 84.44 88 THR A CA 1
ATOM 670 C C . THR A 1 88 ? 5.694 -4.525 1.620 1.00 84.44 88 THR A C 1
ATOM 672 O O . THR A 1 88 ? 5.123 -3.560 1.126 1.00 84.44 88 THR A O 1
ATOM 675 N N . THR A 1 89 ? 5.577 -5.739 1.098 1.00 85.94 89 THR A N 1
ATOM 676 C CA . THR A 1 89 ? 4.683 -6.050 -0.029 1.00 85.94 89 THR A CA 1
ATOM 677 C C . THR A 1 89 ? 3.341 -6.608 0.455 1.00 85.94 89 THR A C 1
ATOM 679 O O . THR A 1 89 ? 2.658 -7.315 -0.283 1.00 85.94 89 THR A O 1
ATOM 682 N N . PHE A 1 90 ? 2.998 -6.340 1.716 1.00 85.88 90 PHE A N 1
ATOM 683 C CA . PHE A 1 90 ? 1.831 -6.849 2.428 1.00 85.88 90 PHE A CA 1
ATOM 684 C C . PHE A 1 90 ? 1.059 -5.686 3.050 1.00 85.88 90 PHE A C 1
ATOM 686 O O . PHE A 1 90 ? 1.554 -4.564 3.151 1.00 85.88 90 PHE A O 1
ATOM 693 N N . ARG A 1 91 ? -0.174 -5.952 3.470 1.00 85.44 91 ARG A N 1
ATOM 694 C CA . ARG A 1 91 ? -1.045 -4.967 4.117 1.00 85.44 91 ARG A CA 1
ATOM 695 C C . ARG A 1 91 ? -1.697 -5.553 5.367 1.00 85.44 91 ARG A C 1
ATOM 697 O O . ARG A 1 91 ? -1.357 -6.646 5.822 1.00 85.44 91 ARG A O 1
ATOM 704 N N . GLY A 1 92 ? -2.649 -4.801 5.905 1.00 84.69 92 GLY A N 1
ATOM 705 C CA . GLY A 1 92 ? -3.399 -5.183 7.092 1.00 84.69 92 GLY A CA 1
ATOM 706 C C . GLY A 1 92 ? -2.704 -4.756 8.386 1.00 84.69 92 GLY A C 1
ATOM 707 O O . GLY A 1 92 ? -1.588 -4.237 8.356 1.00 84.69 92 GLY A O 1
ATOM 708 N N . PRO A 1 93 ? -3.358 -4.971 9.536 1.00 85.94 93 PRO A N 1
ATOM 709 C CA . PRO A 1 93 ? -2.910 -4.453 10.831 1.00 85.94 93 PRO A CA 1
ATOM 710 C C . PRO A 1 93 ? -1.579 -5.048 11.317 1.00 85.94 93 PRO A C 1
ATOM 712 O O . PRO A 1 93 ? -0.905 -4.438 12.142 1.00 85.94 93 PRO A O 1
ATOM 715 N N . THR A 1 94 ? -1.189 -6.219 10.804 1.00 89.06 94 THR A N 1
ATOM 716 C CA . THR A 1 94 ? 0.039 -6.947 11.175 1.00 89.06 94 THR A CA 1
ATOM 717 C C . THR A 1 94 ? 0.951 -7.250 9.981 1.00 89.06 94 THR A C 1
ATOM 719 O O . THR A 1 94 ? 1.872 -8.057 10.099 1.00 89.06 94 THR A O 1
ATOM 722 N N . CYS A 1 95 ? 0.722 -6.608 8.829 1.00 87.25 95 CYS A N 1
ATOM 723 C CA . CYS A 1 95 ? 1.469 -6.822 7.580 1.00 87.25 95 CYS A CA 1
ATOM 724 C C . CYS A 1 95 ? 1.486 -8.283 7.096 1.00 87.25 95 CYS A C 1
ATOM 726 O O . CYS A 1 95 ? 2.501 -8.755 6.584 1.00 87.25 95 CYS A O 1
ATOM 728 N N . ASN A 1 96 ? 0.390 -9.019 7.289 1.00 91.44 96 ASN A N 1
ATOM 729 C CA . ASN A 1 96 ? 0.275 -10.420 6.874 1.00 91.44 96 ASN A CA 1
ATOM 730 C C . ASN A 1 96 ? -0.760 -10.644 5.763 1.00 91.44 96 ASN A C 1
ATOM 732 O O . ASN A 1 96 ? -0.785 -11.711 5.157 1.00 91.44 96 ASN A O 1
ATOM 736 N N . ASP A 1 97 ? -1.589 -9.643 5.472 1.00 87.88 97 ASP A N 1
ATOM 737 C CA . ASP A 1 97 ? -2.600 -9.755 4.431 1.00 87.88 97 ASP A CA 1
ATOM 738 C C . ASP A 1 97 ? -1.969 -9.478 3.065 1.00 87.88 97 ASP A C 1
ATOM 740 O O . ASP A 1 97 ? -1.134 -8.580 2.911 1.00 87.88 97 ASP A O 1
ATOM 744 N N . GLU A 1 98 ? -2.409 -10.210 2.046 1.00 80.75 98 GLU A N 1
ATOM 745 C CA . GLU A 1 98 ? -1.967 -9.995 0.670 1.00 80.75 98 GLU A CA 1
ATOM 746 C C . GLU A 1 98 ? -2.327 -8.579 0.200 1.00 80.75 98 GLU A C 1
ATOM 748 O O . GLU A 1 98 ? -3.486 -8.143 0.275 1.00 80.75 98 GLU A O 1
ATOM 753 N N . ALA A 1 99 ? -1.322 -7.841 -0.281 1.00 79.88 99 ALA A N 1
ATOM 754 C CA . ALA A 1 99 ? -1.521 -6.538 -0.903 1.00 79.88 99 ALA A CA 1
ATOM 755 C C . ALA A 1 99 ? -2.258 -6.665 -2.247 1.00 79.88 99 ALA A C 1
ATOM 757 O O . ALA A 1 99 ? -2.398 -7.750 -2.809 1.00 79.88 99 ALA A O 1
ATOM 758 N N . ILE A 1 100 ? -2.742 -5.538 -2.774 1.00 82.31 100 ILE A N 1
ATOM 759 C CA . ILE A 1 100 ? -3.338 -5.509 -4.113 1.00 82.31 100 ILE A CA 1
ATOM 760 C C . ILE A 1 100 ? -2.249 -5.875 -5.126 1.00 82.31 100 ILE A C 1
ATOM 762 O O . ILE A 1 100 ? -1.236 -5.185 -5.220 1.00 82.31 100 ILE A O 1
ATOM 766 N N . ALA A 1 101 ? -2.479 -6.942 -5.888 1.00 83.12 101 ALA A N 1
ATOM 767 C CA . ALA A 1 101 ? -1.579 -7.414 -6.930 1.00 83.12 101 ALA A CA 1
ATOM 768 C C . ALA A 1 101 ? -2.240 -7.297 -8.309 1.00 83.12 101 ALA A C 1
ATOM 770 O O . ALA A 1 101 ? -3.455 -7.444 -8.446 1.00 83.12 101 ALA A O 1
ATOM 771 N N . TYR A 1 102 ? -1.420 -7.052 -9.330 1.00 85.44 102 TYR A N 1
ATOM 772 C CA . TYR A 1 102 ? -1.834 -7.039 -10.730 1.00 85.44 102 TYR A CA 1
ATOM 773 C C . TYR A 1 102 ? -1.109 -8.147 -11.483 1.00 85.44 102 TYR A C 1
ATOM 775 O O . TYR A 1 102 ? 0.099 -8.325 -11.327 1.00 85.44 102 TYR A O 1
ATOM 783 N N . GLU A 1 103 ? -1.847 -8.870 -12.319 1.00 87.94 103 GLU A N 1
ATOM 784 C CA . GLU A 1 103 ? -1.289 -9.886 -13.202 1.00 87.94 103 GLU A CA 1
ATOM 785 C C . GLU A 1 103 ? -1.116 -9.312 -14.611 1.00 87.94 103 GLU A C 1
ATOM 787 O O . GLU A 1 103 ? -2.069 -8.837 -15.233 1.00 87.94 103 GLU A O 1
ATOM 792 N N . PHE A 1 104 ? 0.111 -9.377 -15.123 1.00 85.94 104 PHE A N 1
ATOM 793 C CA . PHE A 1 104 ? 0.434 -9.030 -16.502 1.00 85.94 104 PHE A CA 1
ATOM 794 C C . PHE A 1 104 ? 0.572 -10.327 -17.303 1.00 85.94 104 PHE A C 1
ATOM 796 O O . PHE A 1 104 ? 1.578 -11.027 -1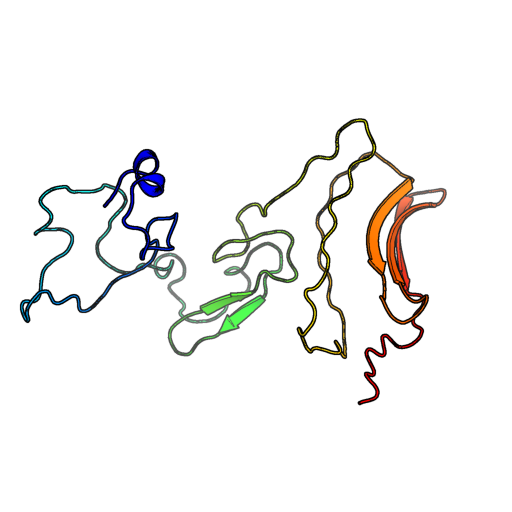7.206 1.00 85.94 104 PHE A O 1
ATOM 803 N N . SER A 1 105 ? -0.471 -10.666 -18.060 1.00 82.12 105 SER A N 1
ATOM 804 C CA . SER A 1 105 ? -0.503 -11.850 -18.925 1.00 82.12 105 SER A CA 1
ATOM 805 C C . SER A 1 105 ? 0.292 -11.629 -20.223 1.00 82.12 105 SER A C 1
ATOM 807 O O . SER A 1 105 ? 1.007 -10.638 -20.374 1.00 82.12 105 SER A O 1
ATOM 809 N N . SER A 1 106 ? 0.205 -12.562 -21.177 1.00 72.50 106 SER A N 1
ATOM 810 C CA . SER A 1 106 ? 0.927 -12.491 -22.452 1.00 72.50 106 SER A CA 1
ATOM 811 C C . SER A 1 106 ? 0.516 -11.255 -23.271 1.00 72.50 106 SER A C 1
ATOM 813 O O . SER A 1 106 ? -0.462 -11.284 -24.018 1.00 72.50 106 SER A O 1
ATOM 815 N N . GLY A 1 107 ? 1.268 -10.165 -23.123 1.00 71.44 107 GLY A N 1
ATOM 816 C CA . GLY A 1 107 ? 1.035 -8.878 -23.772 1.00 71.44 107 GLY A CA 1
ATOM 817 C C . GLY A 1 107 ? 1.804 -7.749 -23.081 1.00 71.44 107 GLY A C 1
ATOM 818 O O . GLY A 1 107 ? 2.389 -7.936 -22.019 1.00 71.44 107 GLY A O 1
ATOM 819 N N . LYS A 1 108 ? 1.817 -6.556 -23.685 1.00 70.19 108 LYS A N 1
ATOM 820 C CA . LYS A 1 108 ? 2.308 -5.346 -23.009 1.00 70.19 108 LYS A CA 1
ATOM 821 C C . LYS A 1 108 ? 1.172 -4.778 -22.163 1.00 70.19 108 LYS A C 1
ATOM 823 O O . LYS A 1 108 ? 0.161 -4.361 -22.722 1.00 70.19 108 LYS A O 1
ATOM 828 N N . GLY A 1 109 ? 1.339 -4.749 -20.846 1.00 81.56 109 GLY A N 1
ATOM 829 C CA . GLY A 1 109 ? 0.459 -4.019 -19.937 1.00 81.56 109 GLY A CA 1
ATOM 830 C C . GLY A 1 109 ? 1.258 -2.955 -19.198 1.00 81.56 109 GLY A C 1
ATOM 831 O O . GLY A 1 109 ? 2.396 -3.197 -18.810 1.00 81.56 109 GLY A O 1
ATOM 832 N N . ILE A 1 110 ? 0.678 -1.769 -19.040 1.00 88.00 110 ILE A N 1
ATOM 833 C CA . ILE A 1 110 ? 1.288 -0.653 -18.315 1.00 88.00 110 ILE A CA 1
ATOM 834 C C . ILE A 1 110 ? 0.224 -0.082 -17.388 1.00 88.00 110 ILE A C 1
ATOM 836 O O . ILE A 1 110 ? -0.890 0.207 -17.822 1.00 88.00 110 ILE A O 1
ATOM 840 N N . ILE A 1 111 ? 0.586 0.101 -16.122 1.00 88.81 111 ILE A N 1
ATOM 841 C CA . ILE A 1 111 ? -0.188 0.895 -15.171 1.00 88.81 111 ILE A CA 1
ATOM 842 C C . ILE A 1 111 ? 0.528 2.237 -15.047 1.00 88.81 111 ILE A C 1
ATOM 844 O O . ILE A 1 111 ? 1.685 2.286 -14.640 1.00 88.81 111 ILE A O 1
ATOM 848 N N . SER A 1 112 ? -0.145 3.321 -15.427 1.00 88.94 112 SER A N 1
ATOM 849 C CA . SER A 1 112 ? 0.415 4.674 -15.387 1.00 88.94 112 SER A CA 1
ATOM 850 C C . SER A 1 112 ? -0.281 5.518 -14.327 1.00 88.94 112 SER A C 1
ATOM 852 O O . SER A 1 112 ? -1.510 5.612 -14.325 1.00 88.94 112 SER A O 1
ATOM 854 N N . TYR A 1 113 ? 0.500 6.192 -13.488 1.00 84.81 113 TYR A N 1
ATOM 855 C CA . TYR A 1 113 ? 0.005 7.183 -12.538 1.00 84.81 113 TYR A CA 1
ATOM 856 C C . TYR A 1 113 ? 0.666 8.535 -12.809 1.00 84.81 113 TYR A C 1
ATOM 858 O O . TYR A 1 113 ? 1.888 8.629 -12.886 1.00 84.81 113 TYR A O 1
ATOM 866 N N . ILE A 1 114 ? -0.149 9.580 -12.958 1.00 84.38 114 ILE A N 1
ATOM 867 C CA . ILE A 1 114 ? 0.312 10.952 -13.185 1.00 84.38 114 ILE A CA 1
ATOM 868 C C . ILE A 1 114 ? -0.012 11.758 -11.933 1.00 84.38 114 ILE A C 1
ATOM 870 O O . ILE A 1 114 ? -1.177 11.877 -11.549 1.00 84.38 114 ILE A O 1
ATOM 874 N N . LEU A 1 115 ? 1.019 12.319 -11.301 1.00 79.12 115 LEU A N 1
ATOM 875 C CA . LEU A 1 115 ? 0.852 13.172 -10.130 1.00 79.12 115 LEU A CA 1
ATOM 876 C C . LEU A 1 115 ? 0.035 14.426 -10.496 1.00 79.12 115 LEU A C 1
ATOM 878 O O . LEU A 1 115 ? 0.399 15.128 -11.444 1.00 79.12 115 LEU A O 1
ATOM 882 N N . PRO A 1 116 ? -1.045 14.748 -9.757 1.00 77.38 116 PRO A N 1
ATOM 883 C CA . PRO A 1 116 ? -1.821 15.952 -10.018 1.00 77.38 116 PRO A CA 1
ATOM 884 C C . PRO A 1 116 ? -0.995 17.220 -9.774 1.00 77.38 116 PRO A C 1
ATOM 886 O O . PRO A 1 116 ? -0.207 17.308 -8.826 1.00 77.38 116 PRO A O 1
ATOM 889 N N . ASN A 1 117 ? -1.229 18.241 -10.601 1.00 67.88 117 ASN A N 1
ATOM 890 C CA . ASN A 1 117 ? -0.606 19.553 -10.451 1.00 67.88 117 ASN A CA 1
ATOM 891 C C . ASN A 1 117 ? -0.915 20.139 -9.061 1.00 67.88 117 ASN A C 1
ATOM 893 O O . ASN A 1 117 ? -2.077 20.275 -8.688 1.00 67.88 117 ASN A O 1
ATOM 897 N N . GLY A 1 118 ? 0.122 20.519 -8.309 1.00 57.34 118 GLY A N 1
ATOM 898 C CA . GLY A 1 118 ? -0.018 21.180 -7.005 1.00 57.34 118 GLY A CA 1
ATOM 899 C C . GLY A 1 118 ? 0.313 20.321 -5.781 1.00 57.34 118 GLY A C 1
ATOM 900 O O . GLY A 1 118 ? 0.389 20.876 -4.683 1.00 57.34 118 GLY A O 1
ATOM 901 N N . HIS A 1 119 ? 0.590 19.021 -5.935 1.00 54.34 119 HIS A N 1
ATOM 902 C CA . HIS A 1 119 ? 1.167 18.224 -4.848 1.00 54.34 119 HIS A CA 1
ATOM 903 C C . HIS A 1 119 ? 2.651 18.569 -4.666 1.00 54.34 119 HIS A C 1
ATOM 905 O O . HIS A 1 119 ? 3.513 18.245 -5.481 1.00 54.34 119 HIS A O 1
ATOM 911 N N . LYS A 1 120 ? 2.922 19.319 -3.595 1.00 52.50 120 LYS A N 1
ATOM 912 C CA . LYS A 1 120 ? 4.237 19.836 -3.219 1.00 52.50 120 LYS A CA 1
ATOM 913 C C . LYS A 1 120 ? 4.964 18.819 -2.344 1.00 52.50 120 LYS A C 1
ATOM 915 O O . LYS A 1 120 ? 4.747 18.788 -1.139 1.00 52.50 120 LYS A O 1
ATOM 920 N N . SER A 1 121 ? 5.893 18.067 -2.908 1.00 50.78 121 SER A N 1
ATOM 921 C CA . SER A 1 121 ? 6.972 17.479 -2.113 1.00 50.78 121 SER A CA 1
ATOM 922 C C . SER A 1 121 ? 8.175 17.242 -3.008 1.00 50.78 121 SER A C 1
ATOM 924 O O . SER A 1 121 ? 8.091 16.453 -3.940 1.00 50.78 121 SER A O 1
ATOM 926 N N . LYS A 1 122 ? 9.289 17.934 -2.736 1.00 53.09 122 LYS A N 1
ATOM 927 C CA . LYS A 1 122 ? 10.616 17.464 -3.149 1.00 53.09 122 LYS A CA 1
ATOM 928 C C . LYS A 1 122 ? 10.959 16.324 -2.190 1.00 53.09 122 LYS A C 1
ATOM 930 O O . LYS A 1 122 ? 11.173 16.625 -1.012 1.00 53.09 122 LYS A O 1
ATOM 935 N N . PRO A 1 123 ? 10.971 15.054 -2.611 1.00 55.22 123 PRO A N 1
ATOM 936 C CA . PRO A 1 123 ? 11.432 13.999 -1.732 1.00 55.22 123 PRO A CA 1
ATOM 937 C C . PRO A 1 123 ? 12.940 14.184 -1.566 1.00 55.22 123 PRO A C 1
ATOM 939 O O . PRO A 1 123 ? 13.699 14.138 -2.528 1.00 55.22 123 PRO A O 1
ATOM 942 N N . THR A 1 124 ? 13.402 14.444 -0.346 1.00 56.09 124 THR A N 1
ATOM 943 C CA . THR A 1 124 ? 14.845 14.488 -0.048 1.00 56.09 124 THR A CA 1
ATOM 944 C C . THR A 1 124 ? 15.458 13.079 -0.034 1.00 56.09 124 THR A C 1
ATOM 946 O O . THR A 1 124 ? 16.678 12.935 -0.001 1.00 56.09 124 THR A O 1
ATOM 949 N N . ARG A 1 125 ? 14.602 12.046 -0.022 1.00 63.38 125 ARG A N 1
ATOM 950 C CA . ARG A 1 125 ? 14.906 10.615 -0.096 1.00 63.38 125 ARG A CA 1
ATOM 951 C C . ARG A 1 125 ? 13.670 9.875 -0.603 1.00 63.38 125 ARG A C 1
ATOM 953 O O . ARG A 1 125 ? 12.638 9.924 0.062 1.00 63.38 125 ARG A O 1
ATOM 960 N N . ASP A 1 126 ? 13.806 9.172 -1.719 1.00 71.44 126 ASP A N 1
ATOM 961 C CA . ASP A 1 126 ? 12.780 8.263 -2.222 1.00 71.44 126 ASP A CA 1
ATOM 962 C C . ASP A 1 126 ? 12.965 6.873 -1.604 1.00 71.44 126 ASP A C 1
ATOM 964 O O . ASP A 1 126 ? 14.077 6.344 -1.540 1.00 71.44 126 ASP A O 1
ATOM 968 N N . MET A 1 127 ? 11.874 6.290 -1.110 1.00 73.94 127 MET A N 1
ATOM 969 C CA . MET A 1 127 ? 11.824 4.909 -0.633 1.00 73.94 127 MET A CA 1
ATOM 970 C C . MET A 1 127 ? 10.727 4.187 -1.404 1.00 73.94 127 MET A C 1
ATOM 972 O O . MET A 1 127 ? 9.601 4.672 -1.478 1.00 73.94 127 MET A O 1
ATOM 976 N N . ILE A 1 128 ? 11.074 3.053 -2.009 1.00 80.00 128 ILE A N 1
ATOM 977 C CA . ILE A 1 128 ? 10.184 2.290 -2.884 1.00 80.00 128 ILE A CA 1
ATOM 978 C C . ILE A 1 128 ? 10.243 0.822 -2.459 1.00 80.00 128 ILE A C 1
ATOM 980 O O . ILE A 1 128 ? 11.330 0.254 -2.338 1.00 80.00 128 ILE A O 1
ATOM 984 N N . ALA A 1 129 ? 9.076 0.210 -2.261 1.00 81.25 129 ALA A N 1
ATOM 985 C CA . ALA A 1 129 ? 8.915 -1.224 -2.049 1.00 81.25 129 ALA A CA 1
ATOM 986 C C . ALA A 1 129 ? 7.965 -1.790 -3.112 1.00 81.25 129 ALA A C 1
ATOM 988 O O . ALA A 1 129 ? 6.857 -1.292 -3.296 1.00 81.25 129 ALA A O 1
ATOM 989 N N . VAL A 1 130 ? 8.411 -2.823 -3.829 1.00 82.56 130 VAL A N 1
ATOM 990 C CA . VAL A 1 130 ? 7.621 -3.509 -4.862 1.00 82.56 130 VAL A CA 1
ATOM 991 C C . VAL A 1 130 ? 7.811 -5.011 -4.705 1.00 82.56 130 VAL A C 1
ATOM 993 O O . VAL A 1 130 ? 8.940 -5.491 -4.600 1.00 82.56 130 VAL A O 1
ATOM 996 N N . GLY A 1 131 ? 6.703 -5.750 -4.700 1.00 83.44 131 GLY A N 1
ATOM 997 C CA . GLY A 1 131 ? 6.690 -7.208 -4.757 1.00 83.44 131 GLY A CA 1
ATOM 998 C C . GLY A 1 131 ? 6.297 -7.668 -6.148 1.00 83.44 131 GLY A C 1
ATOM 999 O O . GLY A 1 131 ? 5.319 -7.177 -6.704 1.00 83.44 131 GLY A O 1
ATOM 1000 N N . PHE A 1 132 ? 7.049 -8.602 -6.718 1.00 84.81 132 PHE A N 1
ATOM 1001 C CA . PHE A 1 132 ? 6.739 -9.189 -8.016 1.00 84.81 132 PHE A CA 1
ATOM 1002 C C . PHE A 1 132 ? 7.166 -10.653 -8.049 1.00 84.81 132 PHE A C 1
ATOM 1004 O O . PHE A 1 132 ? 8.036 -11.097 -7.298 1.00 84.81 132 PHE A O 1
ATOM 1011 N N . MET A 1 133 ? 6.556 -11.396 -8.962 1.00 83.19 133 MET A N 1
ATOM 1012 C CA . MET A 1 133 ? 6.898 -12.774 -9.266 1.00 83.19 133 MET A CA 1
ATOM 1013 C C . MET A 1 133 ? 6.863 -12.926 -10.781 1.00 83.19 133 MET A C 1
ATOM 1015 O O . MET A 1 133 ? 5.880 -12.559 -11.418 1.00 83.19 133 MET A O 1
ATOM 1019 N N . THR A 1 134 ? 7.948 -13.417 -11.373 1.00 83.31 134 THR A N 1
ATOM 1020 C CA . THR A 1 134 ? 8.032 -13.597 -12.823 1.00 83.31 134 THR A CA 1
ATOM 1021 C C . THR A 1 134 ? 9.046 -14.675 -13.185 1.00 83.31 134 THR A C 1
ATOM 1023 O O . THR A 1 134 ? 10.034 -14.878 -12.479 1.00 83.31 134 THR A O 1
ATOM 1026 N N . SER A 1 135 ? 8.802 -15.365 -14.298 1.00 82.69 135 SER A N 1
ATOM 1027 C CA . SER A 1 135 ? 9.776 -16.241 -14.957 1.00 82.69 135 SER A CA 1
ATOM 1028 C C . SER A 1 135 ? 10.556 -15.523 -16.065 1.00 82.69 135 SER A C 1
ATOM 1030 O O . SER A 1 135 ? 11.442 -16.118 -16.681 1.00 82.69 135 SER A O 1
ATOM 1032 N N . ILE A 1 136 ? 10.204 -14.267 -16.356 1.00 82.94 136 ILE A N 1
ATOM 1033 C CA . ILE A 1 136 ? 10.880 -13.424 -17.341 1.00 82.94 136 ILE A CA 1
ATOM 1034 C C . ILE A 1 136 ? 12.208 -12.950 -16.744 1.00 82.94 136 ILE A C 1
ATOM 1036 O O . ILE A 1 136 ? 12.307 -12.642 -15.560 1.00 82.94 136 ILE A O 1
ATOM 1040 N N . ASN A 1 137 ? 13.243 -12.930 -17.575 1.00 81.44 137 ASN A N 1
ATOM 1041 C CA . ASN A 1 137 ? 14.622 -12.642 -17.181 1.00 81.44 137 ASN A CA 1
ATOM 1042 C C . ASN A 1 137 ? 15.136 -11.284 -17.686 1.00 81.44 137 ASN A C 1
ATOM 1044 O O . ASN A 1 137 ? 16.259 -10.913 -17.363 1.00 81.44 137 ASN A O 1
ATOM 1048 N N . ASP A 1 138 ? 14.326 -10.575 -18.467 1.00 83.56 138 ASP A N 1
ATOM 1049 C CA . ASP A 1 138 ? 14.589 -9.238 -18.983 1.00 83.56 138 ASP A CA 1
ATOM 1050 C C . ASP A 1 138 ? 13.258 -8.472 -19.036 1.00 83.56 138 ASP A C 1
ATOM 1052 O O . ASP A 1 138 ? 12.367 -8.829 -19.816 1.00 83.56 138 ASP A O 1
ATOM 1056 N N . ALA A 1 139 ? 13.065 -7.522 -18.116 1.00 83.25 139 ALA A N 1
ATOM 1057 C CA . ALA A 1 139 ? 11.824 -6.754 -18.005 1.00 83.25 139 ALA A CA 1
ATOM 1058 C C . ALA A 1 139 ? 11.986 -5.482 -17.161 1.00 83.25 139 ALA A C 1
ATOM 1060 O O . ALA A 1 139 ? 12.538 -5.526 -16.062 1.00 83.25 139 ALA A O 1
ATOM 1061 N N . VAL A 1 140 ? 11.375 -4.382 -17.610 1.00 86.12 140 VAL A N 1
ATOM 1062 C CA . VAL A 1 140 ? 11.176 -3.173 -16.795 1.00 86.12 140 VAL A CA 1
ATOM 1063 C C . VAL A 1 140 ? 9.967 -3.372 -15.878 1.00 86.12 140 VAL A C 1
ATOM 1065 O O . VAL A 1 140 ? 8.882 -3.716 -16.349 1.00 86.12 140 VAL A O 1
ATOM 1068 N N . LEU A 1 141 ? 10.147 -3.151 -14.574 1.00 86.00 141 LEU A N 1
ATOM 1069 C CA . LEU A 1 141 ? 9.111 -3.333 -13.548 1.00 86.00 141 LEU A CA 1
ATOM 1070 C C . LEU A 1 141 ? 8.477 -2.010 -13.110 1.00 86.00 141 LEU A C 1
ATOM 1072 O O . LEU A 1 141 ? 7.264 -1.930 -12.927 1.00 86.00 141 LEU A O 1
ATOM 1076 N N . LEU A 1 142 ? 9.298 -0.977 -12.922 1.00 86.75 142 LEU A N 1
ATOM 1077 C CA . LEU A 1 142 ? 8.862 0.349 -12.497 1.00 86.75 142 LEU A CA 1
ATOM 1078 C C . LEU A 1 142 ? 9.722 1.404 -13.176 1.00 86.75 142 LEU A C 1
ATOM 1080 O O . LEU A 1 142 ? 10.942 1.272 -13.222 1.00 86.75 142 LEU A O 1
ATOM 1084 N N . ARG A 1 143 ? 9.081 2.481 -13.627 1.00 86.81 143 ARG A N 1
ATOM 1085 C CA . ARG A 1 143 ? 9.752 3.657 -14.168 1.00 86.81 143 ARG A CA 1
ATOM 1086 C C . ARG A 1 143 ? 9.064 4.920 -13.663 1.00 86.81 143 ARG A C 1
ATOM 1088 O O . ARG A 1 143 ? 7.849 5.055 -13.794 1.00 86.81 143 ARG A O 1
ATOM 1095 N N . ILE A 1 144 ? 9.839 5.827 -13.080 1.00 84.62 144 ILE A N 1
ATOM 1096 C CA . ILE A 1 144 ? 9.385 7.136 -12.603 1.00 84.62 144 ILE A CA 1
ATOM 1097 C C . ILE A 1 144 ? 10.113 8.195 -13.417 1.00 84.62 144 ILE A C 1
ATOM 1099 O O . ILE A 1 144 ? 11.338 8.273 -13.377 1.00 84.62 144 ILE A O 1
ATOM 1103 N N . GLU A 1 145 ? 9.361 9.015 -14.141 1.00 82.81 145 GLU A N 1
ATOM 1104 C CA . GLU A 1 145 ? 9.911 10.057 -15.005 1.00 82.81 145 GLU A CA 1
ATOM 1105 C C . GLU A 1 145 ? 9.654 11.447 -14.425 1.00 82.81 145 GLU A C 1
ATOM 1107 O O . GLU A 1 145 ? 8.573 11.742 -13.906 1.00 82.81 145 GLU A O 1
ATOM 1112 N N . SER A 1 146 ? 10.653 12.321 -14.533 1.00 77.12 146 SER A N 1
ATOM 1113 C CA . SER A 1 146 ? 10.501 13.734 -14.209 1.00 77.12 146 SER A CA 1
ATOM 1114 C C . SER A 1 146 ? 9.794 14.475 -15.339 1.00 77.12 146 SER A C 1
ATOM 1116 O O . SER A 1 146 ? 10.134 14.340 -16.510 1.00 77.12 146 SER A O 1
ATOM 1118 N N . SER A 1 147 ? 8.850 15.352 -14.993 1.00 75.62 147 SER A N 1
ATOM 1119 C CA . SER A 1 147 ? 8.203 16.236 -15.973 1.00 75.62 147 SER A CA 1
ATOM 1120 C C . SER A 1 147 ? 9.033 17.487 -16.309 1.00 75.62 147 SER A C 1
ATOM 1122 O O . SER A 1 147 ? 8.554 18.370 -17.020 1.00 75.62 147 SER A O 1
ATOM 1124 N N . ARG A 1 148 ? 10.224 17.639 -15.714 1.00 71.69 148 ARG A N 1
ATOM 1125 C CA . ARG A 1 148 ? 11.039 18.874 -15.758 1.00 71.69 148 ARG A CA 1
ATOM 1126 C C . ARG A 1 148 ? 12.472 18.665 -16.201 1.00 71.69 148 ARG A C 1
ATOM 1128 O O . ARG A 1 148 ? 13.121 19.606 -16.643 1.00 71.69 148 ARG A O 1
ATOM 1135 N N . SER A 1 149 ? 12.970 17.459 -16.009 1.00 74.25 149 SER A N 1
ATOM 1136 C CA . SER A 1 149 ? 14.313 17.049 -16.373 1.00 74.25 149 SER A CA 1
ATOM 1137 C C . SER A 1 149 ? 14.214 15.741 -17.139 1.00 74.25 149 SER A C 1
ATOM 1139 O O . SER A 1 149 ? 13.217 15.035 -17.046 1.00 74.25 149 SER A O 1
ATOM 1141 N N . ASN A 1 150 ? 15.279 15.377 -17.843 1.00 76.56 150 ASN A N 1
ATOM 1142 C CA . ASN A 1 150 ? 15.384 14.058 -18.470 1.00 76.56 150 ASN A CA 1
ATOM 1143 C C . ASN A 1 150 ? 15.763 12.958 -17.454 1.00 76.56 150 ASN A C 1
ATOM 1145 O O . ASN A 1 150 ? 16.208 11.884 -17.851 1.00 76.56 150 ASN A O 1
ATOM 1149 N N . GLY A 1 151 ? 15.663 13.247 -16.151 1.00 75.56 151 GLY A N 1
ATOM 1150 C CA . GLY A 1 151 ? 15.974 12.309 -15.078 1.00 75.56 151 GLY A CA 1
ATOM 1151 C C . GLY A 1 151 ? 14.835 11.319 -14.862 1.00 75.56 151 GLY A C 1
ATOM 1152 O O . GLY A 1 151 ? 13.656 11.683 -14.932 1.00 75.56 151 GLY A O 1
ATOM 1153 N N . TYR A 1 152 ? 15.200 10.073 -14.585 1.00 78.94 152 TYR A N 1
ATOM 1154 C CA . TYR A 1 152 ? 14.264 9.002 -14.284 1.00 78.94 152 TYR A CA 1
ATOM 1155 C C . TYR A 1 152 ? 14.884 8.005 -13.306 1.00 78.94 152 TYR A C 1
ATOM 1157 O O . TYR A 1 152 ? 16.106 7.862 -13.234 1.00 78.94 152 TYR A O 1
ATOM 1165 N N . LEU A 1 153 ? 14.012 7.315 -12.578 1.00 80.12 153 LEU A N 1
ATOM 1166 C CA . LEU A 1 153 ? 14.348 6.143 -11.782 1.00 80.12 153 LEU A CA 1
ATOM 1167 C C . LEU A 1 153 ? 13.714 4.929 -12.452 1.00 80.12 153 LEU A C 1
ATOM 1169 O O . LEU A 1 153 ? 12.513 4.943 -12.731 1.00 80.12 153 LEU A O 1
ATOM 1173 N N . GLU A 1 154 ? 14.505 3.890 -12.699 1.00 82.75 154 GLU A N 1
ATOM 1174 C CA . GLU A 1 154 ? 14.031 2.646 -13.302 1.00 82.75 154 GLU A CA 1
ATOM 1175 C C . GLU A 1 154 ? 14.471 1.430 -12.483 1.00 82.75 154 GLU A C 1
ATOM 1177 O O . GLU A 1 154 ? 15.610 1.334 -12.017 1.00 82.75 154 GLU A O 1
ATOM 1182 N N . ILE A 1 155 ? 13.532 0.504 -12.293 1.00 83.44 155 ILE A N 1
ATOM 1183 C CA . ILE A 1 155 ? 13.770 -0.806 -11.696 1.00 83.44 155 ILE A CA 1
ATOM 1184 C C . ILE A 1 155 ? 13.501 -1.841 -12.779 1.00 83.44 155 ILE A C 1
ATOM 1186 O O . ILE A 1 155 ? 12.366 -1.981 -13.245 1.00 83.44 155 ILE A O 1
ATOM 1190 N N . GLU A 1 156 ? 14.538 -2.586 -13.142 1.00 85.31 156 GLU A N 1
ATOM 1191 C CA . GLU A 1 156 ? 14.481 -3.621 -14.167 1.00 85.31 156 GLU A CA 1
ATOM 1192 C C . GLU A 1 156 ? 15.144 -4.926 -13.708 1.00 85.31 156 GLU A C 1
ATOM 1194 O O . GLU A 1 156 ? 16.016 -4.970 -12.830 1.00 85.31 156 GLU A O 1
ATOM 1199 N N . ILE A 1 157 ? 14.690 -6.020 -14.310 1.00 82.25 157 ILE A N 1
ATOM 1200 C CA . ILE A 1 157 ? 15.321 -7.332 -14.231 1.00 82.25 157 ILE A CA 1
ATOM 1201 C C . ILE A 1 157 ? 16.243 -7.429 -15.433 1.00 82.25 157 ILE A C 1
ATOM 1203 O O . ILE A 1 157 ? 15.761 -7.370 -16.559 1.00 82.25 157 ILE A O 1
ATOM 1207 N N . VAL A 1 158 ? 17.539 -7.628 -15.196 1.00 81.19 158 VAL A N 1
ATOM 1208 C CA . VAL A 1 158 ? 18.511 -7.851 -16.270 1.00 81.19 158 VAL A CA 1
ATOM 1209 C C . VAL A 1 158 ? 19.190 -9.191 -16.039 1.00 81.19 158 VAL A C 1
ATOM 1211 O O . VAL A 1 158 ? 19.748 -9.462 -14.969 1.00 81.19 158 VAL A O 1
ATOM 1214 N N . ARG A 1 159 ? 19.166 -10.058 -17.051 1.00 72.56 159 ARG A N 1
ATOM 1215 C CA . ARG A 1 159 ? 19.859 -11.342 -16.982 1.00 72.56 159 ARG A CA 1
ATOM 1216 C C . ARG A 1 159 ? 21.364 -11.120 -17.067 1.00 72.56 159 ARG A C 1
ATOM 1218 O O . ARG A 1 159 ? 21.882 -10.788 -18.128 1.00 72.56 159 ARG A O 1
ATOM 1225 N N . ASN A 1 160 ? 22.082 -11.419 -15.988 1.00 58.69 160 ASN A N 1
ATOM 1226 C CA . ASN A 1 160 ? 23.535 -11.554 -16.032 1.00 58.69 160 ASN A CA 1
ATOM 1227 C C . ASN A 1 160 ? 23.909 -13.016 -15.792 1.00 58.69 160 ASN A C 1
ATOM 1229 O O . ASN A 1 160 ? 23.397 -13.616 -14.854 1.00 58.69 160 ASN A O 1
ATOM 1233 N N . ASN A 1 161 ? 24.760 -13.560 -16.674 1.00 51.88 161 ASN A N 1
ATOM 1234 C CA . ASN A 1 161 ? 25.100 -14.962 -17.007 1.00 51.88 161 ASN A CA 1
ATOM 1235 C C . ASN A 1 161 ? 25.022 -16.104 -15.964 1.00 51.88 161 ASN A C 1
ATOM 1237 O O . ASN A 1 161 ? 25.258 -17.246 -16.347 1.00 51.88 161 ASN A O 1
ATOM 1241 N N . LEU A 1 162 ? 24.678 -15.879 -14.698 1.00 50.66 162 LEU A N 1
ATOM 1242 C CA . LEU A 1 162 ? 24.489 -16.921 -13.694 1.00 50.66 162 LEU A CA 1
ATOM 1243 C C . LEU A 1 162 ? 23.278 -16.719 -12.758 1.00 50.66 162 LEU A C 1
ATOM 1245 O O . LEU A 1 162 ? 22.918 -17.699 -12.124 1.00 50.66 162 LEU A O 1
ATOM 1249 N N . ASN A 1 163 ? 22.621 -15.544 -12.680 1.00 53.06 163 ASN A N 1
ATOM 1250 C CA . ASN A 1 163 ? 21.484 -15.285 -11.766 1.00 53.06 163 ASN A CA 1
ATOM 1251 C C . ASN A 1 163 ? 20.557 -14.143 -12.253 1.00 53.06 163 ASN A C 1
ATOM 1253 O O . ASN A 1 163 ? 20.996 -13.254 -12.980 1.00 53.06 163 ASN A O 1
ATOM 1257 N N . ASN A 1 164 ? 19.290 -14.128 -11.811 1.00 52.97 164 ASN A N 1
ATOM 1258 C CA . ASN A 1 164 ? 18.411 -12.955 -11.941 1.00 52.97 164 ASN A CA 1
ATOM 1259 C C . ASN A 1 164 ? 18.905 -11.878 -10.959 1.00 52.97 164 ASN A C 1
ATOM 1261 O O . ASN A 1 164 ? 18.747 -12.038 -9.748 1.00 52.97 164 ASN A O 1
ATOM 1265 N N . ILE A 1 165 ? 19.548 -10.823 -11.464 1.00 55.22 165 ILE A N 1
ATOM 1266 C CA . ILE A 1 165 ? 20.051 -9.705 -10.655 1.00 55.22 165 ILE A CA 1
ATOM 1267 C C . ILE A 1 165 ? 19.123 -8.509 -10.875 1.00 55.22 165 ILE A C 1
ATOM 1269 O O . ILE A 1 165 ? 18.777 -8.183 -12.010 1.00 55.22 165 ILE A O 1
ATOM 1273 N N . PHE A 1 166 ? 18.715 -7.862 -9.783 1.00 59.66 166 PHE A N 1
ATOM 1274 C CA . PHE A 1 166 ? 17.931 -6.630 -9.829 1.00 59.66 166 PHE A CA 1
ATOM 1275 C C . PHE A 1 166 ? 18.877 -5.446 -9.948 1.00 59.66 166 PHE A C 1
ATOM 1277 O O . PHE A 1 166 ? 19.722 -5.233 -9.074 1.00 59.66 166 PHE A O 1
ATOM 1284 N N . HIS A 1 167 ? 18.733 -4.688 -11.028 1.00 51.97 167 HIS A N 1
ATOM 1285 C CA . HIS A 1 167 ? 19.477 -3.458 -11.225 1.00 51.97 167 HIS A CA 1
ATOM 1286 C C . HIS A 1 167 ? 18.539 -2.284 -10.947 1.00 51.97 167 HIS A C 1
ATOM 1288 O O . HIS A 1 167 ? 17.492 -2.138 -11.573 1.00 51.97 167 HIS A O 1
ATOM 1294 N N . VAL A 1 168 ? 18.907 -1.463 -9.962 1.00 57.69 168 VAL A N 1
ATOM 1295 C CA . VAL A 1 168 ? 18.308 -0.139 -9.785 1.00 57.69 168 VAL A CA 1
ATOM 1296 C C . VAL A 1 168 ? 19.193 0.824 -10.551 1.00 57.69 168 VAL A C 1
ATOM 1298 O O . VAL A 1 168 ? 20.353 1.025 -10.181 1.00 57.69 168 VAL A O 1
ATOM 1301 N N . VAL A 1 169 ? 18.662 1.374 -11.637 1.00 53.66 169 VAL A N 1
ATOM 1302 C CA . VAL A 1 169 ? 19.365 2.369 -12.436 1.00 53.66 169 VAL A CA 1
ATOM 1303 C C . VAL A 1 169 ? 18.799 3.733 -12.059 1.00 53.66 169 VAL A C 1
ATOM 1305 O O . VAL A 1 169 ? 17.674 4.083 -12.410 1.00 53.66 169 VAL A O 1
ATOM 1308 N N . ASP A 1 170 ? 19.579 4.483 -11.284 1.00 51.16 170 ASP A N 1
ATOM 1309 C CA . ASP A 1 170 ? 19.280 5.866 -10.918 1.00 51.16 170 ASP A CA 1
ATOM 1310 C C . ASP A 1 170 ? 20.218 6.801 -11.685 1.00 51.16 170 ASP A C 1
ATOM 1312 O O . ASP A 1 170 ? 21.419 6.876 -11.407 1.00 51.16 170 ASP A O 1
ATOM 1316 N N . TYR A 1 171 ? 19.668 7.522 -12.661 1.00 48.75 171 TYR A N 1
ATOM 1317 C CA . TYR A 1 171 ? 20.355 8.647 -13.285 1.00 48.75 171 TYR A CA 1
ATOM 1318 C C . TYR A 1 171 ? 20.016 9.909 -12.494 1.00 48.75 171 TYR A C 1
ATOM 1320 O O . TYR A 1 171 ? 19.224 10.748 -12.932 1.00 48.75 171 TYR A O 1
ATOM 1328 N N . SER A 1 172 ? 20.628 10.031 -11.314 1.00 42.44 172 SER A N 1
ATOM 1329 C CA . SER A 1 172 ? 20.446 11.144 -10.381 1.00 42.44 172 SER A CA 1
ATOM 1330 C C . SER A 1 172 ? 21.070 12.437 -10.912 1.00 42.44 172 SER A C 1
ATOM 1332 O O . SER A 1 172 ? 22.083 12.941 -10.433 1.00 42.44 172 SER A O 1
ATOM 1334 N N . TYR A 1 173 ? 20.412 13.041 -11.893 1.00 41.53 173 TYR A N 1
ATOM 1335 C CA . TYR A 1 173 ? 20.363 14.493 -11.965 1.00 41.53 173 TYR A CA 1
ATOM 1336 C C . TYR A 1 173 ? 19.291 14.895 -10.973 1.00 41.53 173 TYR A C 1
ATOM 1338 O O . TYR A 1 173 ? 18.163 14.427 -11.102 1.00 41.53 173 TYR A O 1
ATOM 1346 N N . SER A 1 174 ? 19.672 15.673 -9.957 1.00 40.22 174 SER A N 1
ATOM 1347 C CA . SER A 1 174 ? 18.789 16.198 -8.916 1.00 40.22 174 SER A CA 1
ATOM 1348 C C . SER A 1 174 ? 17.327 16.249 -9.377 1.00 40.22 174 SER A C 1
ATOM 1350 O O . SER A 1 174 ? 17.008 16.923 -10.360 1.00 40.22 174 SER A O 1
ATOM 1352 N N . PHE A 1 175 ? 16.429 15.521 -8.696 1.00 43.03 175 PHE A N 1
ATOM 1353 C CA . PHE A 1 175 ? 14.981 15.663 -8.883 1.00 43.03 175 PHE A CA 1
ATOM 1354 C C . PHE A 1 175 ? 14.566 17.045 -8.351 1.00 43.03 175 PHE A C 1
ATOM 1356 O O . PHE A 1 175 ? 13.928 17.221 -7.312 1.00 43.03 175 PHE A O 1
ATOM 1363 N N . GLU A 1 176 ? 15.012 18.084 -9.046 1.00 38.44 176 GLU A N 1
ATOM 1364 C CA . GLU A 1 176 ? 14.700 19.464 -8.784 1.00 38.44 176 GLU A CA 1
ATOM 1365 C C . GLU A 1 176 ? 13.360 19.773 -9.423 1.00 38.44 176 GLU A C 1
ATOM 1367 O O . GLU A 1 176 ? 13.247 20.303 -10.526 1.00 38.44 176 GLU A O 1
ATOM 1372 N N . TYR A 1 177 ? 12.300 19.540 -8.663 1.00 42.97 177 TYR A N 1
ATOM 1373 C CA . TYR A 1 177 ? 11.077 20.282 -8.898 1.00 42.97 177 TYR A CA 1
ATOM 1374 C C . TYR A 1 177 ? 11.257 21.708 -8.341 1.00 42.97 177 TYR A C 1
ATOM 1376 O O . TYR A 1 177 ? 10.659 22.078 -7.337 1.00 42.97 177 TYR A O 1
ATOM 1384 N N . SER A 1 178 ? 12.083 22.531 -8.992 1.00 26.94 178 SER A N 1
ATOM 1385 C CA . SER A 1 178 ? 12.195 23.976 -8.731 1.00 26.94 178 SER A CA 1
ATOM 1386 C C . SER A 1 178 ? 11.212 24.720 -9.654 1.00 26.94 178 SER A C 1
ATOM 1388 O O . SER A 1 178 ? 11.347 24.668 -10.871 1.00 26.94 178 SER A O 1
ATOM 1390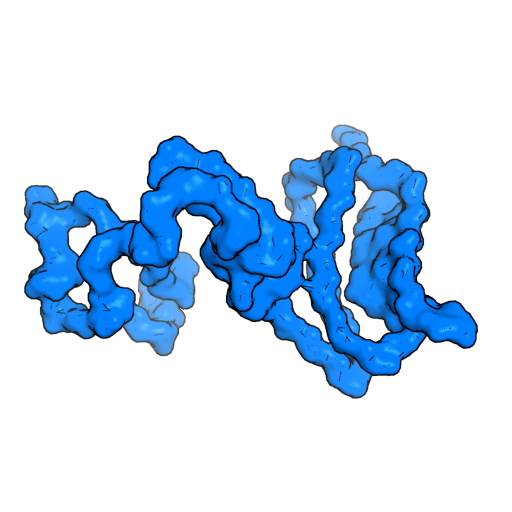 N N . PHE A 1 179 ? 10.122 25.299 -9.127 1.00 32.19 179 PHE A N 1
ATOM 1391 C CA . PHE A 1 179 ? 9.270 26.222 -9.903 1.00 32.19 179 PHE A CA 1
ATOM 1392 C C . PHE A 1 179 ? 9.790 27.647 -9.689 1.00 32.19 179 PHE A C 1
ATOM 1394 O O . PHE A 1 179 ? 9.852 28.110 -8.552 1.00 32.19 179 PHE A O 1
ATOM 1401 N N . VAL A 1 180 ? 10.167 28.304 -10.787 1.00 29.77 180 VAL A N 1
ATOM 1402 C CA . VAL A 1 180 ? 10.318 29.762 -10.870 1.00 29.77 180 VAL A CA 1
ATOM 1403 C C . VAL A 1 180 ? 8.908 30.356 -10.842 1.00 29.77 180 VAL A C 1
ATOM 1405 O O . VAL A 1 180 ? 8.014 29.816 -11.500 1.00 29.77 180 VAL A O 1
ATOM 1408 N N . GLY A 1 181 ? 8.716 31.367 -9.991 1.00 32.28 181 GLY A N 1
ATOM 1409 C CA . GLY A 1 181 ? 7.447 32.079 -9.811 1.00 32.28 181 GLY A CA 1
ATOM 1410 C C . GLY A 1 181 ? 7.093 33.014 -10.956 1.00 32.28 181 GLY A C 1
ATOM 1411 O O . GLY A 1 181 ? 7.949 33.225 -11.843 1.00 32.28 181 GLY A O 1
#

Sequence (181 aa):
GVEKTSFGQLPKPIISQHGFQGCLASFELSGQSVDLITDAIVTSSLVETGCFEYDSLHSTRKCHHEICSNRGRCIQRPDTFMCDCDMTTFRGPTCNDEAIAYEFSSGKGIISYILPNGHKSKPTRDMIAVGFMTSINDAVLLRIESSRSNGYLEIEIVRNNLNNIFHVVDYSYSFEYSFVG